Protein AF-A0A932MQU8-F1 (afdb_monomer)

Solvent-accessible surface area (backbone atoms only — not comparable to full-atom values): 5982 Å² total; per-residue (Å²): 131,86,84,67,77,76,51,72,66,54,52,27,33,52,46,10,47,62,62,33,63,64,74,96,71,93,72,53,75,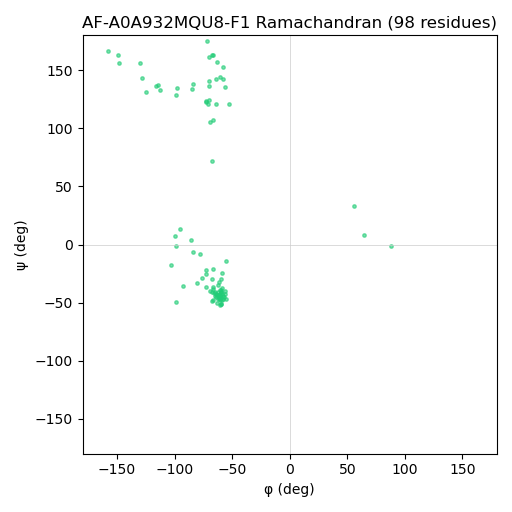65,56,47,48,53,25,28,53,49,20,55,44,60,43,30,34,89,77,54,36,20,40,86,69,52,64,47,98,78,48,42,69,39,70,44,77,69,50,81,79,76,97,59,55,75,68,55,44,49,57,54,51,53,55,32,49,50,55,44,45,66,73,72,50,64,87,68,76,80,72,117

Secondary structure (DSSP, 8-state):
-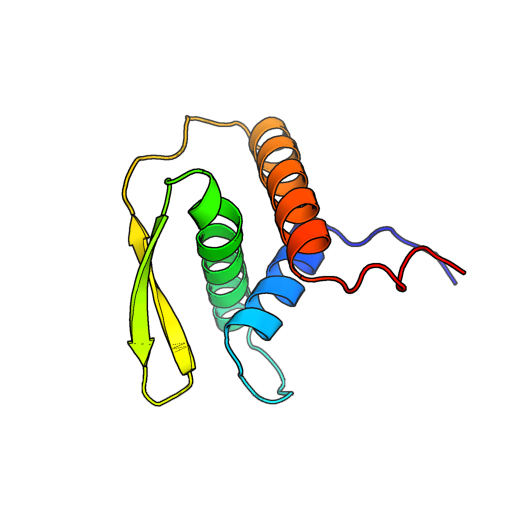--PPPPHHHHHHHHHHHHHTPPS-PPPHHHHHHHHHHHHHHHHTTTTSEEEEEE-TTS-EEEEE-SPPP---HHHHHHHHHHHHHHHHHHHS-TTTT--

Mean predicted aligned error: 5.46 Å

Structure (mmCIF, N/CA/C/O backbone):
data_AF-A0A932MQU8-F1
#
_entry.id   AF-A0A932MQU8-F1
#
loop_
_atom_site.group_PDB
_atom_site.id
_atom_site.type_symbol
_atom_site.label_atom_id
_atom_site.label_alt_id
_atom_site.label_comp_id
_atom_site.label_asym_id
_atom_site.label_entity_id
_atom_site.label_seq_id
_atom_site.pdbx_PDB_ins_code
_atom_site.Cartn_x
_atom_site.Cartn_y
_atom_site.Cartn_z
_atom_site.occupancy
_atom_site.B_iso_or_equiv
_atom_site.auth_seq_id
_atom_site.auth_comp_id
_atom_site.auth_asym_id
_atom_site.auth_atom_id
_atom_site.pdbx_PDB_model_num
ATOM 1 N N . MET A 1 1 ? -1.346 -5.882 29.709 1.00 40.00 1 MET A N 1
ATOM 2 C CA . MET A 1 1 ? -0.916 -5.745 28.304 1.00 40.00 1 MET A CA 1
ATOM 3 C C . MET A 1 1 ? -2.175 -5.518 27.498 1.00 40.00 1 MET A C 1
ATOM 5 O O . MET A 1 1 ? -2.929 -6.462 27.307 1.00 40.00 1 MET A O 1
ATOM 9 N N . THR A 1 2 ? -2.507 -4.270 27.178 1.00 43.16 2 THR A N 1
ATOM 10 C CA . THR A 1 2 ? -3.738 -3.990 26.432 1.00 43.16 2 THR A CA 1
ATOM 11 C C . THR A 1 2 ? -3.534 -4.520 25.022 1.00 43.16 2 THR A C 1
ATOM 13 O O . THR A 1 2 ? -2.764 -3.944 24.261 1.00 43.16 2 THR A O 1
ATOM 16 N N . GLY A 1 3 ? -4.163 -5.654 24.709 1.00 51.12 3 GLY A N 1
ATOM 17 C CA . GLY A 1 3 ? -4.271 -6.177 23.351 1.00 51.12 3 GLY A CA 1
ATOM 18 C C . GLY A 1 3 ? -5.158 -5.251 22.533 1.00 51.12 3 GLY A C 1
ATOM 19 O O . GLY A 1 3 ? -6.317 -5.562 22.277 1.00 51.12 3 GLY A O 1
ATOM 20 N N . LEU A 1 4 ? -4.643 -4.066 22.209 1.00 65.56 4 LEU A N 1
ATOM 21 C CA . LEU A 1 4 ? -5.294 -3.166 21.279 1.00 65.56 4 LEU A CA 1
ATOM 22 C C . LEU A 1 4 ? -5.122 -3.782 19.893 1.00 65.56 4 LEU A C 1
ATOM 24 O O . LEU A 1 4 ? -3.997 -4.054 19.469 1.00 65.56 4 LEU A O 1
ATOM 28 N N . LEU A 1 5 ? -6.235 -4.036 19.206 1.00 74.88 5 LEU A N 1
ATOM 29 C CA . LEU A 1 5 ? -6.176 -4.382 17.793 1.00 74.88 5 LEU A CA 1
ATOM 30 C C . LEU A 1 5 ? -5.439 -3.251 17.058 1.00 74.88 5 LEU A C 1
ATOM 32 O O . LEU A 1 5 ? -5.721 -2.082 17.344 1.00 74.88 5 LEU A O 1
ATOM 36 N N . PRO A 1 6 ? -4.510 -3.568 16.140 1.00 83.25 6 PRO A N 1
ATOM 37 C CA . PRO A 1 6 ? -3.795 -2.538 15.404 1.00 83.25 6 PRO A CA 1
ATOM 38 C C . PRO A 1 6 ? -4.781 -1.649 14.640 1.00 83.25 6 PRO A C 1
ATOM 40 O O . PRO A 1 6 ? -5.810 -2.119 14.131 1.00 83.25 6 PRO A O 1
ATOM 43 N N . SER A 1 7 ? -4.485 -0.351 14.582 1.00 92.19 7 SER A N 1
ATOM 44 C CA . SER A 1 7 ? -5.277 0.574 13.776 1.00 92.19 7 SER A CA 1
ATOM 45 C C . SER A 1 7 ? -5.100 0.261 12.285 1.00 92.19 7 SER A C 1
ATOM 47 O O . SER A 1 7 ? -4.166 -0.439 11.887 1.00 92.19 7 SER A O 1
ATOM 49 N N . LEU A 1 8 ? -5.998 0.773 11.435 1.00 93.19 8 LEU A N 1
ATOM 50 C CA . LEU A 1 8 ? -5.838 0.642 9.984 1.00 93.19 8 LEU A CA 1
ATOM 51 C C . LEU A 1 8 ? -4.488 1.212 9.522 1.00 93.19 8 LEU A C 1
ATOM 53 O O . LEU A 1 8 ? -3.814 0.596 8.701 1.00 93.19 8 LEU A O 1
ATOM 57 N N . ASP A 1 9 ? -4.097 2.367 10.056 1.00 93.94 9 ASP A N 1
ATOM 58 C CA . ASP A 1 9 ? -2.828 3.013 9.739 1.00 93.94 9 ASP A CA 1
ATOM 59 C C . ASP A 1 9 ? -1.624 2.157 10.136 1.00 93.94 9 ASP A C 1
ATOM 61 O O . ASP A 1 9 ? -0.691 2.045 9.344 1.00 93.94 9 ASP A O 1
ATOM 65 N N . ASP A 1 10 ? -1.668 1.493 11.295 1.00 93.88 10 ASP A N 1
ATOM 66 C CA . ASP A 1 10 ? -0.603 0.575 11.720 1.00 93.88 10 ASP A CA 1
ATOM 67 C C . ASP A 1 10 ? -0.498 -0.632 10.780 1.00 93.88 10 ASP A C 1
ATOM 69 O O . ASP A 1 10 ? 0.600 -1.031 10.390 1.00 93.88 10 ASP A O 1
ATOM 73 N N . MET A 1 11 ? -1.642 -1.199 10.379 1.00 94.62 11 MET A N 1
ATOM 74 C CA . MET A 1 11 ? -1.685 -2.316 9.430 1.00 94.62 11 MET A CA 1
ATOM 75 C C . MET A 1 11 ? -1.115 -1.913 8.064 1.00 94.62 11 MET A C 1
ATOM 77 O O . MET A 1 11 ? -0.297 -2.638 7.501 1.00 94.62 11 MET A O 1
ATOM 81 N N . LEU A 1 12 ? -1.528 -0.756 7.534 1.00 96.31 12 LEU A N 1
ATOM 82 C CA . LEU A 1 12 ? -1.021 -0.235 6.264 1.00 96.31 12 LEU A CA 1
ATOM 83 C C . LEU A 1 12 ? 0.472 0.068 6.353 1.00 96.31 12 LEU A C 1
ATOM 85 O O . LEU A 1 12 ? 1.216 -0.301 5.454 1.00 96.31 12 LEU A O 1
ATOM 89 N N . LEU A 1 13 ? 0.932 0.684 7.442 1.00 95.19 13 LEU A N 1
ATOM 90 C CA . LEU A 1 13 ? 2.348 0.970 7.633 1.00 95.19 13 LEU A CA 1
ATOM 91 C C . LEU A 1 13 ? 3.179 -0.320 7.646 1.00 95.19 13 LEU A C 1
ATOM 93 O O . LEU A 1 13 ? 4.216 -0.379 6.991 1.00 95.19 13 LEU A O 1
ATOM 97 N N . TYR A 1 14 ? 2.712 -1.363 8.336 1.00 93.25 14 TYR A N 1
ATOM 98 C CA . TYR A 1 14 ? 3.393 -2.658 8.374 1.00 93.25 14 TYR A CA 1
ATOM 99 C C . TYR A 1 14 ? 3.497 -3.306 6.987 1.00 93.25 14 TYR A C 1
ATOM 101 O O . TYR A 1 14 ? 4.577 -3.746 6.592 1.00 93.25 14 TYR A O 1
ATOM 109 N N . ILE A 1 15 ? 2.397 -3.318 6.227 1.00 94.50 15 ILE A N 1
ATOM 110 C CA . ILE A 1 15 ? 2.390 -3.818 4.844 1.00 94.50 15 ILE A CA 1
ATOM 111 C C . ILE A 1 15 ? 3.343 -2.993 3.975 1.00 94.50 15 ILE A C 1
ATOM 113 O O . ILE A 1 15 ? 4.125 -3.562 3.223 1.00 94.50 15 ILE A O 1
ATOM 117 N N . GLY A 1 16 ? 3.322 -1.666 4.110 1.00 94.50 16 GLY A N 1
ATOM 118 C CA . GLY A 1 16 ? 4.186 -0.764 3.354 1.00 94.50 16 GLY A CA 1
ATOM 119 C C . GLY A 1 16 ? 5.664 -1.026 3.612 1.00 94.50 16 GLY A C 1
ATOM 120 O O . GLY A 1 16 ? 6.443 -1.114 2.669 1.00 94.50 16 GLY A O 1
ATOM 121 N N . ILE A 1 17 ? 6.051 -1.220 4.877 1.00 93.00 17 ILE A N 1
ATOM 122 C CA . ILE A 1 17 ? 7.426 -1.584 5.248 1.00 93.00 17 ILE A CA 1
ATOM 123 C C . ILE A 1 17 ? 7.824 -2.901 4.579 1.00 93.00 17 ILE A C 1
ATOM 125 O O . ILE A 1 17 ? 8.892 -2.969 3.973 1.00 93.00 17 ILE A O 1
ATOM 129 N N . PHE A 1 18 ? 6.964 -3.919 4.649 1.00 91.50 18 PHE A N 1
ATOM 130 C CA . PHE A 1 18 ? 7.230 -5.220 4.040 1.00 91.50 18 PHE A CA 1
ATOM 131 C C . PHE A 1 18 ? 7.418 -5.123 2.518 1.00 91.50 18 PHE A C 1
ATOM 133 O O . PHE A 1 18 ? 8.409 -5.622 1.992 1.00 91.50 18 PHE A O 1
ATOM 140 N N . GLU A 1 19 ? 6.520 -4.419 1.829 1.00 91.44 19 GLU A N 1
ATOM 141 C CA . GLU A 1 19 ? 6.566 -4.217 0.374 1.00 91.44 19 GLU A CA 1
ATOM 142 C C . GLU A 1 19 ? 7.747 -3.349 -0.076 1.00 91.44 19 GLU A C 1
ATOM 144 O O . GLU A 1 19 ? 8.247 -3.509 -1.185 1.00 91.44 19 GLU A O 1
ATOM 149 N N . SER A 1 20 ? 8.204 -2.426 0.771 1.00 91.06 20 SER A N 1
ATOM 150 C CA . SER A 1 20 ? 9.306 -1.523 0.432 1.00 91.06 20 SER A CA 1
ATOM 151 C C . SER A 1 20 ? 10.678 -2.202 0.411 1.00 91.06 20 SER A C 1
ATOM 153 O O . SER A 1 20 ? 11.613 -1.665 -0.177 1.00 91.06 20 SER A O 1
ATOM 155 N N . GLY A 1 21 ? 10.834 -3.338 1.104 1.00 86.38 21 GLY A N 1
ATOM 156 C CA . GLY A 1 21 ? 12.125 -4.016 1.260 1.00 86.38 21 GLY A CA 1
ATOM 157 C C . GLY A 1 21 ? 13.181 -3.226 2.051 1.00 86.38 21 GLY A C 1
ATOM 158 O O . GLY A 1 21 ? 14.338 -3.647 2.114 1.00 86.38 21 GLY A O 1
ATOM 159 N N . ILE A 1 22 ? 12.819 -2.093 2.666 1.00 82.56 22 ILE A N 1
ATOM 160 C CA . ILE A 1 22 ? 13.758 -1.242 3.407 1.00 82.56 22 ILE A CA 1
ATOM 161 C C . ILE A 1 22 ? 14.191 -1.958 4.698 1.00 82.56 22 ILE A C 1
ATOM 163 O O . ILE A 1 22 ? 13.345 -2.488 5.426 1.00 82.56 22 ILE A O 1
ATOM 167 N N . PRO A 1 23 ? 15.491 -1.944 5.049 1.00 83.25 23 PRO A N 1
ATOM 168 C CA . PRO A 1 23 ? 15.949 -2.476 6.326 1.00 83.25 23 PRO A CA 1
ATOM 169 C C . PRO A 1 23 ? 15.370 -1.688 7.516 1.00 83.25 23 PRO A C 1
ATOM 171 O O . PRO A 1 23 ? 15.042 -0.507 7.380 1.00 83.25 23 PRO A O 1
ATOM 174 N N . PRO A 1 24 ? 15.290 -2.296 8.714 1.00 84.44 24 PRO A N 1
ATOM 175 C CA . PRO A 1 24 ? 14.780 -1.622 9.903 1.00 84.44 24 PRO A CA 1
ATOM 176 C C . PRO A 1 24 ? 15.489 -0.286 10.158 1.00 84.44 24 PRO A C 1
ATOM 178 O O . PRO A 1 24 ? 16.706 -0.238 10.339 1.00 84.44 24 PRO A O 1
ATOM 181 N N . LYS A 1 25 ? 14.716 0.802 10.186 1.00 89.44 25 LYS A N 1
ATOM 182 C CA . LYS A 1 25 ? 15.197 2.156 10.471 1.00 89.44 25 LYS A CA 1
ATOM 183 C C . LYS A 1 25 ? 14.114 2.983 11.158 1.00 89.44 25 LYS A C 1
ATOM 185 O O . LYS A 1 25 ? 12.930 2.655 11.091 1.00 89.44 25 LYS A O 1
ATOM 190 N N . THR A 1 26 ? 14.513 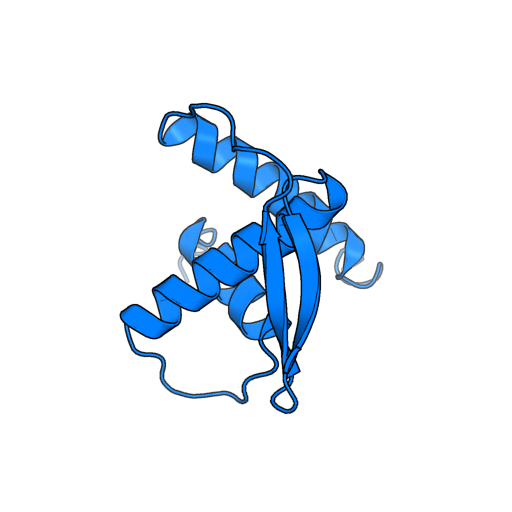4.087 11.782 1.00 92.44 26 THR A N 1
ATOM 191 C CA . THR A 1 26 ? 13.560 5.094 12.260 1.00 92.44 26 THR A CA 1
ATOM 192 C C . THR A 1 26 ? 12.951 5.815 11.062 1.00 92.44 26 THR A C 1
ATOM 194 O O . THR A 1 26 ? 13.682 6.363 10.240 1.00 92.44 26 THR A O 1
ATOM 197 N N . LEU A 1 27 ? 11.621 5.808 10.973 1.00 92.94 27 LEU A N 1
ATOM 198 C CA . LEU A 1 27 ? 10.865 6.458 9.903 1.00 92.94 27 LEU A CA 1
ATOM 199 C C . LEU A 1 27 ? 10.365 7.830 10.355 1.00 92.94 27 LEU A C 1
ATOM 201 O O . LEU A 1 27 ? 9.807 7.967 11.449 1.00 92.94 27 LEU A O 1
ATOM 205 N N . THR A 1 28 ? 10.518 8.827 9.492 1.00 96.38 28 THR A N 1
ATOM 206 C CA . THR A 1 28 ? 9.864 10.134 9.618 1.00 96.38 28 THR A CA 1
ATOM 207 C C . THR A 1 28 ? 8.358 10.024 9.356 1.00 96.38 28 THR A C 1
ATOM 209 O O . THR A 1 28 ? 7.888 9.071 8.736 1.00 96.38 28 THR A O 1
ATOM 212 N N . GLU A 1 29 ? 7.571 11.012 9.793 1.00 94.44 29 GLU A N 1
ATOM 213 C CA . GLU A 1 29 ? 6.119 11.022 9.538 1.00 94.44 29 GLU A CA 1
ATOM 214 C C . GLU A 1 29 ? 5.773 11.057 8.042 1.00 94.44 29 GLU A C 1
ATOM 216 O O . GLU A 1 29 ? 4.790 10.443 7.625 1.00 94.44 29 GLU A O 1
ATOM 221 N N . ASN A 1 30 ? 6.607 11.710 7.224 1.00 96.12 30 ASN A N 1
ATOM 222 C CA . ASN A 1 30 ? 6.433 11.720 5.773 1.00 96.12 30 ASN A CA 1
ATOM 223 C C . ASN A 1 30 ? 6.667 10.328 5.172 1.00 96.12 30 ASN A C 1
ATOM 225 O O . ASN A 1 30 ? 5.801 9.821 4.467 1.00 96.12 30 ASN A O 1
ATOM 229 N N . GLU A 1 31 ? 7.770 9.663 5.534 1.00 95.06 31 GLU A N 1
ATOM 230 C CA . GLU A 1 31 ? 8.056 8.294 5.075 1.00 95.06 31 GLU A CA 1
ATOM 231 C C . GLU A 1 31 ? 6.959 7.313 5.511 1.00 95.06 31 GLU A C 1
ATOM 233 O O . GLU A 1 31 ? 6.544 6.451 4.742 1.00 95.06 31 GLU A O 1
ATOM 238 N N . LYS A 1 32 ? 6.420 7.459 6.730 1.00 95.62 32 LYS A N 1
ATOM 239 C CA . LYS A 1 32 ? 5.269 6.655 7.174 1.00 95.62 32 LYS A CA 1
ATOM 240 C C . LYS A 1 32 ? 4.026 6.901 6.321 1.00 95.62 32 LYS A C 1
ATOM 242 O O . LYS A 1 32 ? 3.223 5.989 6.143 1.00 95.62 32 LYS A O 1
ATOM 247 N N . SER A 1 33 ? 3.808 8.127 5.847 1.00 96.56 33 SER A N 1
ATOM 248 C CA . SER A 1 33 ? 2.711 8.424 4.920 1.00 96.56 33 SER A CA 1
ATOM 249 C C . SER A 1 33 ? 2.929 7.739 3.574 1.00 96.56 33 SER A C 1
ATOM 251 O O . SER A 1 33 ? 2.039 7.038 3.105 1.00 96.56 33 SER A O 1
ATOM 253 N N . GLU A 1 34 ? 4.132 7.855 3.012 1.00 95.25 34 GLU A N 1
ATOM 254 C CA . GLU A 1 34 ? 4.497 7.231 1.735 1.00 95.25 34 GLU A CA 1
ATOM 255 C C . GLU A 1 34 ? 4.366 5.704 1.784 1.00 95.25 34 GLU A C 1
ATOM 257 O O . GLU A 1 34 ? 3.826 5.095 0.864 1.00 95.25 34 GLU A O 1
ATOM 262 N N . LEU A 1 35 ? 4.771 5.075 2.890 1.00 96.19 35 LEU A N 1
ATOM 263 C CA . LEU A 1 35 ? 4.616 3.632 3.097 1.00 96.19 35 LEU A CA 1
ATOM 264 C C . LEU A 1 35 ? 3.146 3.210 3.223 1.00 96.19 35 LEU A C 1
ATOM 266 O O . LEU A 1 35 ? 2.763 2.158 2.712 1.00 96.19 35 LEU A O 1
ATOM 270 N N . ARG A 1 36 ? 2.294 4.023 3.862 1.00 96.56 36 ARG A N 1
ATOM 271 C CA . ARG A 1 36 ? 0.847 3.755 3.909 1.00 96.56 36 ARG A CA 1
ATOM 272 C C . ARG A 1 36 ? 0.223 3.837 2.516 1.00 96.56 36 ARG A C 1
ATOM 274 O O . ARG A 1 36 ? -0.591 2.981 2.171 1.00 96.56 36 ARG A O 1
ATOM 281 N N . ASP A 1 37 ? 0.628 4.810 1.705 1.00 95.69 37 ASP A N 1
ATOM 282 C CA . ASP A 1 37 ? 0.168 4.930 0.318 1.00 95.69 37 ASP A CA 1
ATOM 283 C C . ASP A 1 37 ? 0.679 3.773 -0.554 1.00 95.69 37 ASP A C 1
ATOM 285 O O . ASP A 1 37 ? -0.082 3.219 -1.355 1.00 95.69 37 ASP A O 1
ATOM 289 N N . LEU A 1 38 ? 1.924 3.335 -0.340 1.00 95.56 38 LEU A N 1
ATOM 290 C CA . LEU A 1 38 ? 2.493 2.147 -0.976 1.00 95.56 38 LEU A CA 1
ATOM 291 C C . LEU A 1 38 ? 1.662 0.897 -0.661 1.00 95.56 38 LEU A C 1
ATOM 293 O O . LEU A 1 38 ? 1.290 0.148 -1.566 1.00 95.56 38 LEU A O 1
ATOM 297 N N . ALA A 1 39 ? 1.305 0.707 0.611 1.00 96.69 39 ALA A N 1
ATOM 298 C CA . ALA A 1 39 ? 0.470 -0.403 1.046 1.00 96.69 39 ALA A CA 1
ATOM 299 C C . ALA A 1 39 ? -0.917 -0.375 0.400 1.00 96.69 39 ALA A C 1
ATOM 301 O O . ALA A 1 39 ? -1.395 -1.408 -0.067 1.00 96.69 39 ALA A O 1
ATOM 302 N N . VAL A 1 40 ? -1.559 0.798 0.324 1.00 96.75 40 VAL A N 1
ATOM 303 C CA . VAL A 1 40 ? -2.852 0.952 -0.364 1.00 96.75 40 VAL A CA 1
ATOM 304 C C . VAL A 1 40 ? -2.735 0.546 -1.833 1.00 96.75 40 VAL A C 1
ATOM 306 O O . VAL A 1 40 ? -3.611 -0.161 -2.334 1.00 96.75 40 VAL A O 1
ATOM 309 N N . CYS A 1 41 ? -1.657 0.936 -2.517 1.00 96.19 41 CYS A N 1
ATOM 310 C CA . CYS A 1 41 ? -1.412 0.499 -3.889 1.00 96.19 41 CYS A CA 1
ATOM 311 C C . CYS A 1 41 ? -1.307 -1.030 -3.974 1.00 96.19 41 CYS A C 1
ATOM 313 O O . CYS A 1 41 ? -2.039 -1.646 -4.752 1.00 96.19 41 CYS A O 1
ATOM 315 N N . ALA A 1 42 ? -0.466 -1.637 -3.130 1.00 95.19 42 ALA A N 1
ATOM 316 C CA . ALA A 1 42 ? -0.189 -3.072 -3.121 1.00 95.19 42 ALA A CA 1
ATOM 317 C C . ALA A 1 42 ? -1.445 -3.925 -2.864 1.00 95.19 42 ALA A C 1
ATOM 319 O O . ALA A 1 42 ? -1.775 -4.814 -3.657 1.00 95.19 42 ALA A O 1
ATOM 320 N N . ILE A 1 43 ? -2.213 -3.624 -1.807 1.00 96.31 43 ILE A N 1
ATOM 321 C CA . ILE A 1 43 ? -3.407 -4.413 -1.442 1.00 96.31 43 ILE A CA 1
ATOM 322 C C . ILE A 1 43 ? -4.530 -4.310 -2.483 1.00 96.31 43 ILE A C 1
ATOM 324 O O . ILE A 1 43 ? -5.410 -5.170 -2.542 1.00 96.31 43 ILE A O 1
ATOM 328 N N . LEU A 1 44 ? -4.519 -3.264 -3.313 1.00 96.69 44 LEU A N 1
ATOM 329 C CA . LEU A 1 44 ? -5.540 -3.017 -4.327 1.00 96.69 44 LEU A CA 1
ATOM 330 C C . LEU A 1 44 ? -5.148 -3.474 -5.739 1.00 96.69 44 LEU A C 1
ATOM 332 O O . LEU A 1 44 ? -5.981 -3.393 -6.654 1.00 96.69 44 LEU A O 1
ATOM 336 N N . VAL A 1 45 ? -3.936 -4.010 -5.925 1.00 94.69 45 VAL A N 1
ATOM 337 C CA . VAL A 1 45 ? -3.521 -4.656 -7.182 1.00 94.69 45 VAL A CA 1
ATOM 338 C C . VAL A 1 45 ? -4.478 -5.784 -7.596 1.00 94.69 45 VAL A C 1
ATOM 340 O O . VAL A 1 45 ? -4.932 -5.771 -8.745 1.00 94.69 45 VAL A O 1
ATOM 343 N N . PRO A 1 46 ? -4.893 -6.717 -6.708 1.00 92.38 46 PRO A N 1
ATOM 344 C CA . PRO A 1 46 ? -5.825 -7.787 -7.081 1.00 92.38 46 PRO A CA 1
ATOM 345 C C . PRO A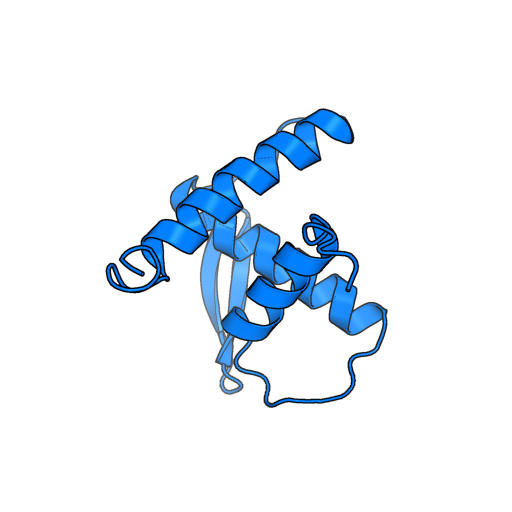 1 46 ? -7.179 -7.270 -7.590 1.00 92.38 46 PRO A C 1
ATOM 347 O O . PRO A 1 46 ? -7.804 -7.885 -8.449 1.00 92.38 46 PRO A O 1
ATOM 350 N N . ALA A 1 47 ? -7.619 -6.106 -7.104 1.00 93.88 47 ALA A N 1
ATOM 351 C CA . ALA A 1 47 ? -8.864 -5.456 -7.517 1.00 93.88 47 ALA A CA 1
ATOM 352 C C . ALA A 1 47 ? -8.722 -4.566 -8.766 1.00 93.88 47 ALA A C 1
ATOM 354 O O . ALA A 1 47 ? -9.688 -3.896 -9.167 1.00 93.88 47 ALA A O 1
ATOM 355 N N . ARG A 1 48 ? -7.530 -4.541 -9.377 1.00 94.62 48 ARG A N 1
ATOM 356 C CA . ARG A 1 48 ? -7.172 -3.735 -10.550 1.00 94.62 48 ARG A CA 1
ATOM 357 C C . ARG A 1 48 ? -7.412 -2.233 -10.377 1.00 94.62 48 ARG A C 1
ATOM 359 O O . ARG A 1 48 ? -7.7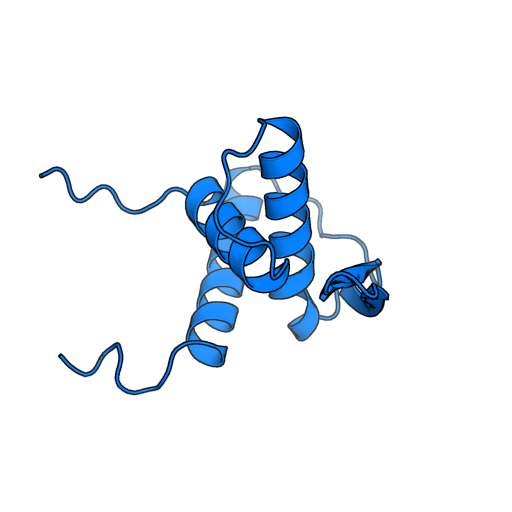98 -1.563 -11.332 1.00 94.62 48 ARG A O 1
ATOM 366 N N . TYR A 1 49 ? -7.246 -1.696 -9.165 1.00 96.25 49 TYR A N 1
ATOM 367 C CA . TYR A 1 49 ? -7.143 -0.236 -8.982 1.00 96.25 49 TYR A CA 1
ATOM 368 C C . TYR A 1 49 ? -5.743 0.266 -9.307 1.00 96.25 49 TYR A C 1
ATOM 370 O O . TYR A 1 49 ? -5.600 1.359 -9.850 1.00 96.25 49 TYR A O 1
ATOM 378 N N . TYR A 1 50 ? -4.748 -0.571 -9.034 1.00 96.81 50 TYR A N 1
ATOM 379 C CA . TYR A 1 50 ? -3.349 -0.332 -9.332 1.00 96.81 50 TYR A CA 1
ATOM 380 C C . TYR A 1 50 ? -2.767 -1.539 -10.063 1.00 96.81 50 TYR A C 1
ATOM 382 O O . TYR A 1 50 ? -3.281 -2.655 -9.956 1.00 96.81 50 TYR A O 1
ATOM 390 N N . GLU A 1 51 ? -1.700 -1.312 -10.812 1.00 95.62 51 GLU A N 1
ATOM 391 C CA . GLU A 1 51 ? -0.829 -2.360 -11.334 1.00 95.62 51 GLU A CA 1
ATOM 392 C C . GLU A 1 51 ? 0.616 -2.041 -10.981 1.00 95.62 51 GLU A C 1
ATOM 394 O O . GLU A 1 51 ? 1.006 -0.871 -10.975 1.00 95.62 51 GLU A O 1
ATOM 399 N N . LEU A 1 52 ? 1.398 -3.078 -10.678 1.00 94.62 52 LEU A N 1
ATOM 400 C CA . LEU A 1 52 ? 2.841 -2.929 -10.555 1.00 94.62 52 LEU A CA 1
ATOM 401 C C . LEU A 1 52 ? 3.387 -2.523 -11.924 1.00 94.62 52 LEU A C 1
ATOM 403 O O . LEU A 1 52 ? 3.177 -3.229 -12.911 1.00 94.62 52 LEU A O 1
ATOM 407 N N . PHE A 1 53 ? 4.043 -1.370 -11.974 1.00 94.00 53 PHE A N 1
ATOM 408 C CA . PHE A 1 53 ? 4.573 -0.798 -13.203 1.00 94.00 53 PHE A CA 1
ATOM 409 C C . PHE A 1 53 ? 6.065 -1.102 -13.345 1.00 94.00 53 PHE A C 1
ATOM 411 O O . PHE A 1 53 ? 6.490 -1.606 -14.381 1.00 94.00 53 PHE A O 1
ATOM 418 N N . TRP A 1 54 ? 6.845 -0.843 -12.297 1.00 93.25 54 TRP A N 1
ATOM 419 C CA . TRP A 1 54 ? 8.271 -1.158 -12.240 1.00 93.25 54 TRP A CA 1
ATOM 420 C C . TRP A 1 54 ? 8.743 -1.244 -10.788 1.00 93.25 54 TRP A C 1
ATOM 422 O O . TRP A 1 54 ? 8.029 -0.836 -9.873 1.00 93.25 54 TRP A O 1
ATOM 432 N N . VAL A 1 55 ? 9.935 -1.796 -10.583 1.00 92.25 55 VAL A N 1
ATOM 433 C CA . VAL A 1 55 ? 10.601 -1.866 -9.279 1.00 92.25 55 VAL A CA 1
ATOM 434 C C . VAL A 1 55 ? 11.975 -1.235 -9.443 1.00 92.25 55 VAL A C 1
ATOM 436 O O . VAL A 1 55 ? 12.672 -1.535 -10.413 1.00 92.25 55 VAL A O 1
ATOM 439 N N . GLU A 1 56 ? 12.330 -0.333 -8.535 1.00 89.81 56 GLU A N 1
ATOM 440 C CA . GLU A 1 56 ? 13.650 0.296 -8.494 1.00 89.81 56 GLU A CA 1
ATOM 441 C C . GLU A 1 56 ? 14.759 -0.700 -8.151 1.00 89.81 56 GLU A C 1
ATOM 443 O O . GLU A 1 56 ? 14.517 -1.741 -7.544 1.00 89.81 56 GLU A O 1
ATOM 448 N N . ASP A 1 57 ? 16.007 -0.320 -8.433 1.00 86.81 57 ASP A N 1
ATOM 449 C CA . ASP A 1 57 ? 17.198 -1.068 -8.004 1.00 86.81 57 ASP A CA 1
ATOM 450 C C . ASP A 1 57 ? 17.276 -1.221 -6.473 1.00 86.81 57 ASP A C 1
ATOM 452 O O . ASP A 1 57 ? 17.892 -2.150 -5.954 1.00 86.81 57 ASP A O 1
ATOM 456 N N . THR A 1 58 ? 16.629 -0.312 -5.740 1.00 84.69 58 THR A N 1
ATOM 457 C CA . THR A 1 58 ? 16.490 -0.330 -4.277 1.00 84.69 58 THR A CA 1
ATOM 458 C C . THR A 1 58 ? 15.436 -1.322 -3.781 1.00 84.69 58 THR A C 1
ATOM 460 O O . THR A 1 58 ? 15.326 -1.531 -2.575 1.00 84.69 58 THR A O 1
ATOM 463 N N . GLY A 1 59 ? 14.659 -1.922 -4.686 1.00 83.31 59 GLY A N 1
ATOM 464 C CA . GLY A 1 59 ? 13.517 -2.772 -4.366 1.00 83.31 59 GLY A CA 1
ATOM 465 C C . GLY A 1 59 ? 12.199 -2.015 -4.195 1.00 83.31 59 GLY A C 1
ATOM 466 O O . GLY A 1 59 ? 11.176 -2.660 -3.980 1.00 83.31 59 GLY A O 1
ATOM 467 N N . TRP A 1 60 ? 12.183 -0.681 -4.325 1.00 89.19 60 TRP A N 1
ATOM 468 C CA . TRP A 1 60 ? 10.959 0.104 -4.149 1.00 89.19 60 TRP A CA 1
ATOM 469 C C . TRP A 1 60 ? 9.969 -0.117 -5.310 1.00 89.19 60 TRP A C 1
ATOM 471 O O . TRP A 1 60 ? 10.310 0.170 -6.465 1.00 89.19 60 TRP A O 1
ATOM 481 N N . PRO A 1 61 ? 8.734 -0.596 -5.051 1.00 93.00 61 PRO A N 1
ATOM 482 C CA . PRO A 1 61 ? 7.766 -0.843 -6.106 1.00 93.00 61 PRO A CA 1
ATOM 483 C C . PRO A 1 61 ? 7.003 0.425 -6.484 1.00 93.00 61 PRO A C 1
ATOM 485 O O . PRO A 1 61 ? 6.537 1.193 -5.643 1.00 93.00 61 PRO A O 1
ATOM 488 N N . HIS A 1 62 ? 6.809 0.612 -7.783 1.00 92.44 62 HIS A N 1
ATOM 489 C CA . HIS A 1 62 ? 6.048 1.717 -8.344 1.00 92.44 62 HIS A CA 1
ATOM 490 C C . HIS A 1 62 ? 4.777 1.218 -8.997 1.00 92.44 62 HIS A C 1
ATOM 492 O O . HIS A 1 62 ? 4.783 0.290 -9.811 1.00 92.44 62 HIS A O 1
ATOM 498 N N . TYR A 1 63 ? 3.681 1.893 -8.678 1.00 95.25 63 TYR A N 1
ATOM 499 C CA . TYR A 1 63 ? 2.353 1.487 -9.092 1.00 95.25 63 TYR A CA 1
ATOM 500 C C . TYR A 1 63 ? 1.735 2.498 -10.045 1.00 95.25 63 TYR A C 1
ATOM 502 O O . TYR A 1 63 ? 1.777 3.708 -9.824 1.00 95.25 63 TYR A O 1
ATOM 510 N N . LYS A 1 64 ? 1.093 1.991 -11.095 1.00 95.81 64 LYS A N 1
ATOM 511 C CA . LYS A 1 64 ? 0.278 2.798 -11.998 1.00 95.81 64 LYS A CA 1
ATOM 512 C C . LYS A 1 64 ? -1.188 2.667 -11.615 1.00 95.81 64 LYS A C 1
ATOM 514 O O . LYS A 1 64 ? -1.715 1.562 -11.498 1.00 95.81 64 LYS A O 1
ATOM 519 N N . GLN A 1 65 ? -1.862 3.801 -11.440 1.00 96.38 65 GLN A N 1
ATOM 520 C CA . GLN A 1 65 ? -3.295 3.818 -11.175 1.00 96.38 65 GLN A CA 1
ATOM 521 C C . GLN A 1 65 ? -4.075 3.464 -12.447 1.00 96.38 65 GLN A C 1
ATOM 523 O O . GLN A 1 65 ? -3.949 4.127 -13.476 1.00 96.38 65 GLN A O 1
ATOM 528 N N . LEU A 1 66 ? -4.911 2.431 -12.358 1.00 96.06 66 LEU A N 1
ATOM 529 C CA . LEU A 1 66 ? -5.756 1.953 -13.453 1.00 96.06 66 LEU A CA 1
ATOM 530 C C . LEU A 1 66 ? -7.153 2.571 -13.441 1.00 96.06 66 LEU A C 1
ATOM 532 O O . LEU A 1 66 ? -7.733 2.831 -14.492 1.00 96.06 66 LEU A O 1
ATOM 536 N N . LYS A 1 67 ? -7.710 2.801 -12.250 1.00 94.94 67 LYS A N 1
ATOM 537 C CA . LYS A 1 67 ? -9.025 3.427 -12.074 1.00 94.94 67 LYS A CA 1
ATOM 538 C C . LYS A 1 67 ? -9.070 4.241 -10.789 1.00 94.94 67 LYS A C 1
ATOM 540 O O . LYS A 1 67 ? -8.319 3.999 -9.842 1.00 94.94 67 LYS A O 1
ATOM 545 N N . ARG A 1 68 ? -9.978 5.215 -10.751 1.00 92.38 68 ARG A N 1
ATOM 546 C CA . ARG A 1 68 ? -10.230 6.004 -9.544 1.00 92.38 68 ARG A CA 1
ATOM 547 C C . ARG A 1 68 ? -10.923 5.155 -8.486 1.00 92.38 68 ARG A C 1
ATOM 549 O O . ARG A 1 68 ? -11.786 4.341 -8.810 1.00 92.38 68 ARG A O 1
ATOM 556 N N . LEU A 1 69 ? -10.525 5.359 -7.232 1.00 90.12 69 LEU A N 1
ATOM 557 C CA . LEU A 1 69 ? -11.266 4.834 -6.095 1.00 90.12 69 LEU A CA 1
ATOM 558 C C . LEU A 1 69 ? -12.680 5.429 -6.098 1.00 90.12 69 LEU A C 1
ATOM 560 O O . LEU A 1 69 ? -12.843 6.592 -6.485 1.00 90.12 69 LEU A O 1
ATOM 564 N N . PRO A 1 70 ? -13.700 4.654 -5.698 1.00 90.56 70 PRO A N 1
ATOM 565 C CA . PRO A 1 70 ? -15.030 5.208 -5.493 1.00 90.56 70 PRO A CA 1
ATOM 566 C C . PRO A 1 70 ? -14.980 6.336 -4.445 1.00 90.56 70 PRO A C 1
ATOM 568 O O . PRO A 1 70 ? -14.091 6.336 -3.589 1.00 90.56 70 PRO A O 1
ATOM 571 N N . PRO A 1 71 ? -15.906 7.307 -4.496 1.00 91.69 71 PRO A N 1
ATOM 572 C CA . PRO A 1 71 ? -16.030 8.304 -3.442 1.00 91.69 71 PRO A CA 1
ATOM 573 C C . PRO A 1 71 ? -16.507 7.603 -2.164 1.00 91.69 71 PRO A C 1
ATOM 575 O O . PRO A 1 71 ? -17.653 7.174 -2.090 1.00 91.69 71 PRO A O 1
ATOM 578 N N . LEU A 1 72 ? -15.609 7.446 -1.192 1.00 93.50 72 LEU A N 1
ATOM 579 C CA . LEU A 1 72 ? -15.875 6.782 0.085 1.00 93.50 72 LEU A CA 1
ATOM 580 C C . LEU A 1 72 ? -15.730 7.797 1.218 1.00 93.50 72 LEU A C 1
ATOM 582 O O . LEU A 1 72 ? -14.765 8.566 1.245 1.00 93.50 72 LEU A O 1
ATOM 586 N N . ASN A 1 73 ? -16.651 7.775 2.177 1.00 94.75 73 ASN A N 1
ATOM 587 C CA . ASN A 1 73 ? -16.454 8.472 3.445 1.00 94.75 73 ASN A CA 1
ATOM 588 C C . ASN A 1 73 ? -15.408 7.747 4.319 1.00 94.75 73 ASN A C 1
ATOM 590 O O . ASN A 1 73 ? -14.922 6.671 3.970 1.00 94.75 73 ASN A O 1
ATOM 594 N N . ALA A 1 74 ? -15.043 8.327 5.466 1.00 90.06 74 ALA A N 1
ATOM 595 C CA . ALA A 1 74 ? -14.001 7.766 6.330 1.00 90.06 74 ALA A CA 1
ATOM 596 C C . ALA A 1 74 ? -14.298 6.320 6.782 1.00 90.06 74 ALA A C 1
ATOM 598 O O . ALA A 1 74 ? -13.423 5.460 6.685 1.00 90.06 74 ALA A O 1
ATOM 599 N N . GLY A 1 75 ? -15.536 6.035 7.202 1.00 94.00 75 GLY A N 1
ATOM 600 C CA . GLY A 1 75 ? -15.941 4.696 7.640 1.00 94.00 75 GLY A CA 1
ATOM 601 C C . GLY A 1 75 ? -15.989 3.688 6.490 1.00 94.00 75 GLY A C 1
ATOM 602 O O . GLY A 1 75 ? -15.527 2.557 6.626 1.00 94.00 75 GLY A O 1
ATOM 603 N N . GLU A 1 76 ? -16.480 4.110 5.324 1.00 95.31 76 GLU A N 1
ATOM 604 C CA . GLU A 1 76 ? -16.497 3.284 4.113 1.00 95.31 76 GLU A CA 1
ATOM 605 C C . GLU A 1 76 ? -15.085 2.974 3.610 1.00 95.31 76 GLU A C 1
ATOM 607 O O . GLU A 1 76 ? -14.801 1.837 3.234 1.00 95.31 76 GLU A O 1
ATOM 612 N N . ARG A 1 77 ? -14.180 3.962 3.637 1.00 93.62 77 ARG A N 1
ATOM 613 C CA . ARG A 1 77 ? -12.769 3.785 3.277 1.00 93.62 77 ARG A CA 1
ATOM 614 C C . ARG A 1 77 ? -12.102 2.787 4.210 1.00 93.62 77 ARG A C 1
ATOM 616 O O . ARG A 1 77 ? -11.382 1.912 3.736 1.00 93.62 77 ARG A O 1
ATOM 623 N N . GLU A 1 78 ? -12.353 2.890 5.511 1.00 93.75 78 GLU A N 1
ATOM 624 C CA . GLU A 1 78 ? -11.788 1.961 6.482 1.00 93.75 78 GLU A CA 1
ATOM 625 C C . GLU A 1 78 ? -12.273 0.526 6.248 1.00 93.75 78 GLU A C 1
ATOM 627 O O . GLU A 1 78 ? -11.452 -0.382 6.107 1.00 93.75 78 GLU A O 1
ATOM 632 N N . ALA A 1 79 ? -13.586 0.316 6.125 1.00 94.44 79 ALA A N 1
ATOM 633 C CA . ALA A 1 79 ? -14.152 -1.004 5.845 1.00 94.44 79 ALA A CA 1
ATOM 634 C C . ALA A 1 79 ? -13.645 -1.581 4.510 1.00 94.44 79 ALA A C 1
ATOM 636 O O . ALA A 1 79 ? -13.299 -2.763 4.424 1.00 94.44 79 ALA A O 1
ATOM 637 N N . PHE A 1 80 ? -13.552 -0.737 3.478 1.00 95.31 80 PHE A N 1
ATOM 638 C CA . PHE A 1 80 ? -13.030 -1.107 2.166 1.00 95.31 80 PHE A CA 1
ATOM 639 C C . PHE A 1 80 ? -11.575 -1.574 2.251 1.00 95.31 80 PHE A C 1
ATOM 641 O O . PHE A 1 80 ? -11.263 -2.669 1.789 1.00 95.31 80 PHE A O 1
ATOM 648 N N . LEU A 1 81 ? -10.688 -0.788 2.868 1.00 95.81 81 LEU A N 1
ATOM 649 C CA . LEU A 1 81 ? -9.266 -1.126 2.961 1.00 95.81 81 LEU A CA 1
ATOM 650 C C . LEU A 1 81 ? -9.028 -2.351 3.847 1.00 95.81 81 LEU A C 1
ATOM 652 O O . LEU A 1 81 ? -8.269 -3.232 3.452 1.00 95.81 81 LEU A O 1
ATOM 656 N N . ARG A 1 82 ? -9.733 -2.479 4.981 1.00 94.50 82 ARG A N 1
ATOM 657 C CA . ARG A 1 82 ? -9.642 -3.664 5.854 1.00 94.50 82 ARG A CA 1
ATOM 658 C C . ARG A 1 82 ? -9.961 -4.958 5.105 1.00 94.50 82 ARG A C 1
ATOM 660 O O . ARG A 1 82 ? -9.256 -5.947 5.280 1.00 94.50 82 ARG A O 1
ATOM 667 N N . LYS A 1 83 ? -10.966 -4.948 4.222 1.00 94.38 83 LYS A N 1
ATOM 668 C CA . LYS A 1 83 ? -11.285 -6.108 3.375 1.00 94.38 83 LYS A CA 1
ATOM 669 C C . LYS A 1 83 ? -10.096 -6.530 2.504 1.00 94.38 83 LYS A C 1
ATOM 671 O O . LYS A 1 83 ? -9.810 -7.718 2.407 1.00 94.38 83 LYS A O 1
ATOM 676 N N . TYR A 1 84 ? -9.405 -5.582 1.873 1.00 95.50 84 TYR A N 1
ATOM 677 C CA . TYR A 1 84 ? -8.252 -5.898 1.021 1.00 95.50 84 TYR A CA 1
ATOM 678 C C . TYR A 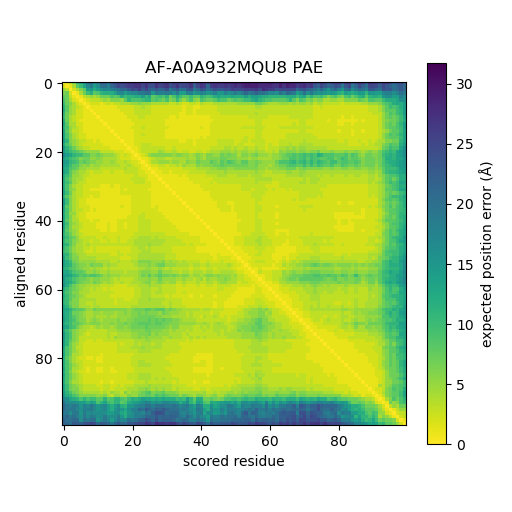1 84 ? -6.991 -6.238 1.812 1.00 95.50 84 TYR A C 1
ATOM 680 O O . TYR A 1 84 ? -6.200 -7.050 1.346 1.00 95.50 84 TYR A O 1
ATOM 688 N N . ILE A 1 85 ? -6.835 -5.696 3.020 1.00 94.75 85 ILE A N 1
ATOM 689 C CA . ILE A 1 85 ? -5.784 -6.114 3.954 1.00 94.75 85 ILE A CA 1
ATOM 690 C C . ILE A 1 85 ? -5.947 -7.591 4.319 1.00 94.75 85 ILE A C 1
ATOM 692 O O . ILE A 1 85 ? -4.962 -8.319 4.301 1.00 94.75 85 ILE A O 1
ATOM 696 N N . LEU A 1 86 ? -7.172 -8.054 4.593 1.00 92.38 86 LEU A N 1
ATOM 697 C CA . LEU A 1 8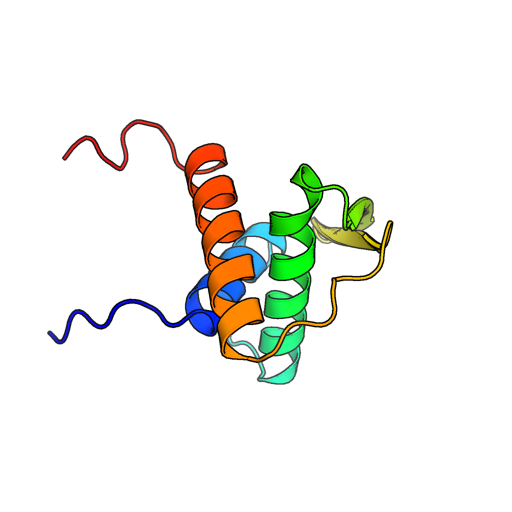6 ? -7.428 -9.474 4.860 1.00 92.38 86 LEU A CA 1
ATOM 698 C C . LEU A 1 86 ? -7.050 -10.349 3.659 1.00 92.38 86 LEU A C 1
ATOM 700 O O . LEU A 1 86 ? -6.311 -11.312 3.824 1.00 92.38 86 LEU A O 1
ATOM 704 N N . LEU A 1 87 ? -7.465 -9.965 2.447 1.00 91.75 87 LEU A N 1
ATOM 705 C CA . LEU A 1 87 ? -7.092 -10.680 1.218 1.00 91.75 87 LEU A CA 1
ATOM 706 C C . LEU A 1 87 ? -5.572 -10.698 0.990 1.00 91.75 87 LEU A C 1
ATOM 708 O O . LEU A 1 87 ? -5.013 -11.700 0.546 1.00 91.75 87 LEU A O 1
ATOM 712 N N . TYR A 1 88 ? -4.894 -9.590 1.290 1.00 92.25 88 TYR A N 1
ATOM 713 C CA . TYR A 1 88 ? -3.439 -9.508 1.229 1.00 92.25 88 TYR A CA 1
ATOM 714 C C . TYR A 1 88 ? -2.788 -10.433 2.265 1.00 92.25 88 TYR A C 1
ATOM 716 O O . TYR A 1 88 ? -1.848 -11.153 1.934 1.00 92.25 88 TYR A O 1
ATOM 724 N N . ALA A 1 89 ? -3.291 -10.450 3.499 1.00 89.62 89 ALA A N 1
ATOM 725 C CA . ALA A 1 89 ? -2.778 -11.299 4.566 1.00 89.62 89 ALA A CA 1
ATOM 726 C C . ALA A 1 89 ? -2.966 -12.788 4.242 1.00 89.62 89 ALA A C 1
ATOM 728 O O . ALA A 1 89 ? -2.014 -13.548 4.357 1.00 89.62 89 ALA A O 1
ATOM 729 N N . GLU A 1 90 ? -4.137 -13.203 3.755 1.00 88.44 90 GLU A N 1
ATOM 730 C CA . GLU A 1 90 ? -4.394 -14.588 3.326 1.00 88.44 90 GLU A CA 1
ATOM 731 C C . GLU A 1 90 ? -3.449 -15.043 2.209 1.00 88.44 90 GLU A C 1
ATOM 733 O O . GLU A 1 90 ? -3.011 -16.191 2.191 1.00 88.44 90 GLU A O 1
ATOM 738 N N . LYS A 1 91 ? -3.112 -14.142 1.280 1.00 86.69 91 LYS A N 1
ATOM 739 C CA . LYS A 1 91 ? -2.195 -14.442 0.177 1.00 86.69 91 LYS A CA 1
ATOM 740 C C . LYS A 1 91 ? -0.737 -14.567 0.633 1.00 86.69 91 LYS A C 1
ATOM 742 O O . LYS A 1 91 ? 0.003 -15.357 0.051 1.00 86.69 91 LYS A O 1
ATOM 747 N N . ASN A 1 92 ? -0.311 -13.757 1.603 1.00 84.44 92 ASN A N 1
ATOM 748 C CA . ASN A 1 92 ? 1.101 -13.617 1.975 1.00 84.44 92 ASN A CA 1
ATOM 749 C C . ASN A 1 92 ? 1.487 -14.354 3.267 1.00 84.44 92 ASN A C 1
ATOM 751 O O . ASN A 1 92 ? 2.672 -14.588 3.497 1.00 84.44 92 ASN A O 1
ATOM 755 N N . LEU A 1 93 ? 0.526 -14.731 4.114 1.00 75.88 93 LEU A N 1
ATOM 756 C CA . LEU A 1 93 ? 0.796 -15.515 5.31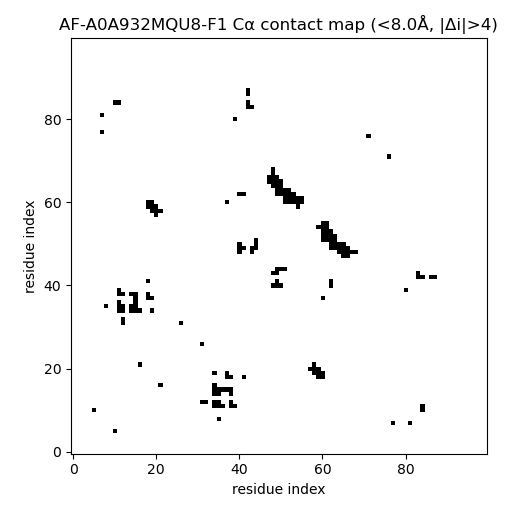6 1.00 75.88 93 LEU A CA 1
ATOM 757 C C . LEU A 1 93 ? 0.834 -17.014 4.979 1.00 75.88 93 LEU A C 1
ATOM 759 O O . LEU A 1 93 ? -0.061 -17.520 4.299 1.00 75.88 93 LEU A O 1
ATOM 763 N N . PRO A 1 94 ? 1.836 -17.764 5.472 1.00 65.25 94 PRO A N 1
ATOM 764 C CA . PRO A 1 94 ? 1.862 -19.209 5.305 1.00 65.25 94 PRO A CA 1
ATOM 765 C C . PRO A 1 94 ? 0.676 -19.843 6.044 1.00 65.25 94 PRO A C 1
ATOM 767 O O . PRO A 1 94 ? 0.346 -19.448 7.163 1.00 65.25 94 PRO A O 1
ATOM 770 N N . ALA A 1 95 ? 0.083 -20.886 5.454 1.00 59.28 95 ALA A N 1
ATOM 771 C CA . ALA A 1 95 ? -1.099 -21.580 5.984 1.00 59.28 95 ALA A CA 1
ATOM 772 C C . ALA A 1 95 ? -0.944 -22.112 7.431 1.00 59.28 95 ALA A C 1
ATOM 774 O O . ALA A 1 95 ? -1.934 -22.447 8.072 1.00 59.28 95 ALA A O 1
ATOM 775 N N . GLY A 1 96 ? 0.283 -22.173 7.962 1.00 56.38 96 GLY A N 1
ATOM 776 C CA . GLY A 1 96 ? 0.587 -22.592 9.333 1.00 56.38 96 GLY A CA 1
ATOM 777 C C . GLY A 1 96 ? 0.463 -21.507 10.411 1.00 56.38 96 GLY A C 1
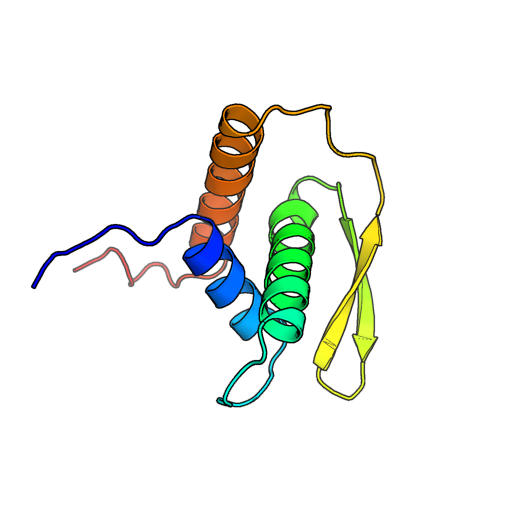ATOM 778 O O . GLY A 1 96 ? 0.580 -21.840 11.584 1.00 56.38 96 GLY A O 1
ATOM 779 N N . TRP A 1 97 ? 0.227 -20.234 10.067 1.00 57.91 97 TRP A N 1
ATOM 780 C CA . TRP A 1 97 ? 0.143 -19.153 11.067 1.00 57.91 97 TRP A CA 1
ATOM 781 C C . TRP A 1 97 ? -1.149 -19.190 11.903 1.00 57.91 97 TRP A C 1
ATOM 783 O O . TRP A 1 97 ? -1.168 -18.727 13.038 1.00 57.91 97 TRP A O 1
ATOM 793 N N . PHE A 1 98 ? -2.223 -19.770 11.360 1.00 51.66 98 PHE A N 1
ATOM 794 C CA . PHE A 1 98 ? -3.523 -19.899 12.035 1.00 51.66 98 PHE A CA 1
ATOM 795 C C . PHE A 1 98 ? -3.751 -21.290 12.653 1.00 51.66 98 PHE A C 1
ATOM 797 O O . PHE A 1 98 ? -4.859 -21.593 13.086 1.00 51.66 98 PHE A O 1
ATOM 804 N N . ALA A 1 99 ? -2.727 -22.150 12.656 1.00 49.78 99 ALA A N 1
ATOM 805 C CA . ALA A 1 99 ? -2.821 -23.545 13.092 1.00 49.78 99 ALA A CA 1
ATOM 806 C C . ALA A 1 99 ? -2.405 -23.781 14.562 1.00 49.78 99 ALA A C 1
ATOM 808 O O . ALA A 1 99 ? -2.198 -24.933 14.943 1.00 49.78 99 ALA A O 1
ATOM 809 N N . GLY A 1 100 ? -2.268 -22.729 15.379 1.00 38.50 100 GLY A N 1
ATOM 810 C CA . GLY A 1 100 ? -1.831 -22.815 16.780 1.00 38.50 100 GLY A CA 1
ATOM 811 C C . GLY A 1 100 ? -2.675 -21.976 17.720 1.00 38.50 100 GLY A C 1
ATOM 812 O O . GLY A 1 100 ? -2.945 -20.809 17.362 1.00 38.50 100 GLY A O 1
#

Nearest PDB structures (foldseek):
  6dec-assembly2_L  TM=3.373E-01  e=6.357E+00  Bos taurus
  8e9b-assembly1_E  TM=2.362E-01  e=3.891E+00  Schizosaccharomyces pombe 972h-

Radius of gyration: 14.35 Å; Cα contacts (8 Å, |Δi|>4): 92; chains: 1; bounding box: 34×35×42 Å

Foldseek 3Di:
DPPDDDDLLRLQLVQLCVQQVDPDDDDDPVRSVVSSVLSLQVLCCVVQQWPFDDADPSSGTDIDGPDDDDDDDPVRVRVVSVVSSVVVCVVPPDPCPPVD

pLDDT: mean 88.1, std 13.48, range [38.5, 96.81]

Sequence (100 aa):
MTGLLPSLDDMLLYIGIFESGIPPKTLTENEKSELRDLAVCAILVPARYYELFWVEDTGWPHYKQLKRLPPLNAGEREAFLRKYILLYAEKNLPAGWFAG